Protein AF-A0A832YCU6-F1 (afdb_monomer_lite)

Foldseek 3Di:
DDPLLVVLVVLLVLLVVVVVVVVVVVVVVVVLVVDPVNPDDDDDPQVVVQVCVVVVQVVCCVPPVDHDDPPDGRDDDDQLRQQLVLLVVDDDDPVCSVLSSQCSNCSSVSPSVSSSVSCVVPVVSSVVSSVSSSVRSSCPVPD

Secondary structure (DSSP, 8-state):
--HHHHHHHHHHHTTHHHHHHHHHHHHHHHHHHH-TT--PPPPPHHHHHHHHHHHHHHHHHHHH-PPPPTT----PPPHHHHHHHHHHTS---HHHHHHHHHHHHHHHTT-HHHHHHHHHH-HHHHHHHHHHHHHHHTTSTT-

pLDDT: mean 88.62, std 8.34, range [42.69, 96.31]

Sequence (143 aa):
MSETDEFAEALLAQLSVEINEEKEIDSLSKKIKEDNEFKVEFGDTEKIAQTLLPGLIQKVNDYMGLSVSPDLSIVGLELEELKRFKGKKVFTTKAARQFVDELFYAVSKNDLEKISDSIKKDTTKFLVYSTYVKSYISKISTT

Structure (mmCIF, N/CA/C/O backbone):
data_AF-A0A832YCU6-F1
#
_entry.id   AF-A0A832YCU6-F1
#
loop_
_atom_site.group_PDB
_atom_site.id
_atom_site.type_symbol
_atom_site.label_atom_id
_atom_site.label_alt_id
_atom_site.label_comp_id
_atom_site.label_asym_id
_atom_site.label_entity_id
_atom_site.label_seq_id
_atom_site.pdbx_PDB_ins_code
_atom_site.Cartn_x
_atom_site.Cartn_y
_atom_site.Cartn_z
_atom_site.occupancy
_atom_site.B_iso_or_equiv
_atom_site.auth_seq_id
_atom_site.auth_comp_id
_atom_site.auth_asym_id
_atom_site.auth_atom_id
_atom_site.pdbx_PDB_model_num
ATOM 1 N N . MET A 1 1 ? 23.560 10.643 -13.271 1.00 68.62 1 MET A N 1
ATOM 2 C CA . MET A 1 1 ? 22.148 10.234 -13.225 1.00 68.62 1 MET A CA 1
ATOM 3 C C . MET A 1 1 ? 21.949 9.299 -14.398 1.00 68.62 1 MET A C 1
ATOM 5 O O . MET A 1 1 ? 22.385 9.651 -15.489 1.00 68.62 1 MET A O 1
ATOM 9 N N . SER A 1 2 ? 21.509 8.066 -14.152 1.00 88.50 2 SER A N 1
ATOM 10 C CA . SER A 1 2 ? 21.264 7.101 -15.229 1.00 88.50 2 SER A CA 1
ATOM 11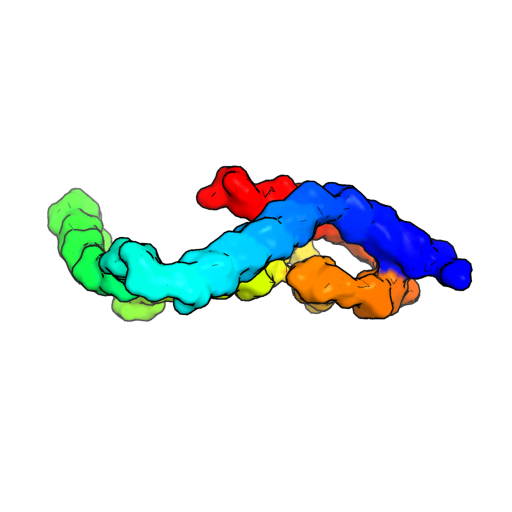 C C . SER A 1 2 ? 19.836 7.245 -15.757 1.00 88.50 2 SER A C 1
ATOM 13 O O . SER A 1 2 ? 18.966 7.729 -15.039 1.00 88.50 2 SER A O 1
ATOM 15 N N . GLU A 1 3 ? 19.576 6.788 -16.983 1.00 90.00 3 GLU A N 1
ATOM 16 C CA . GLU A 1 3 ? 18.228 6.788 -17.577 1.00 90.00 3 GLU A CA 1
ATOM 17 C C . GLU A 1 3 ? 17.205 6.066 -16.675 1.00 90.00 3 GLU A C 1
ATOM 19 O O . GLU A 1 3 ? 16.057 6.485 -16.549 1.00 90.00 3 GLU A O 1
ATOM 24 N N . THR A 1 4 ? 17.625 5.010 -15.969 1.00 92.06 4 THR A N 1
ATOM 25 C CA . THR A 1 4 ? 16.752 4.289 -15.033 1.00 92.06 4 THR A CA 1
ATOM 26 C C . THR A 1 4 ? 16.419 5.103 -13.785 1.00 92.06 4 THR A C 1
ATOM 28 O O . THR A 1 4 ? 15.313 4.975 -13.265 1.00 92.06 4 THR A O 1
ATOM 31 N N . ASP A 1 5 ? 17.329 5.967 -13.329 1.00 92.19 5 ASP A N 1
ATOM 32 C CA . ASP A 1 5 ? 17.056 6.881 -12.215 1.00 92.19 5 ASP A CA 1
ATOM 33 C C . ASP A 1 5 ? 16.058 7.962 -12.646 1.00 92.19 5 ASP A C 1
ATOM 35 O O . ASP A 1 5 ? 15.111 8.239 -11.917 1.00 92.19 5 ASP A O 1
ATOM 39 N N . GLU A 1 6 ? 16.191 8.491 -13.866 1.00 92.38 6 GLU A N 1
ATOM 40 C CA . GLU A 1 6 ? 15.247 9.472 -14.422 1.00 92.38 6 GLU A CA 1
ATOM 41 C C . GLU A 1 6 ? 13.828 8.893 -14.546 1.00 92.38 6 GLU A C 1
ATOM 43 O O . GLU A 1 6 ? 12.846 9.545 -14.185 1.00 92.38 6 GLU A O 1
ATOM 48 N N . PHE A 1 7 ? 13.691 7.638 -14.987 1.00 92.94 7 PHE A N 1
ATOM 49 C CA . PHE A 1 7 ? 12.390 6.961 -15.022 1.00 92.94 7 PHE A CA 1
ATOM 50 C C . PHE A 1 7 ? 11.811 6.695 -13.626 1.00 92.94 7 PHE A C 1
ATOM 52 O O . PHE A 1 7 ? 10.593 6.794 -13.438 1.00 92.94 7 PHE A O 1
ATOM 59 N N . ALA A 1 8 ? 12.656 6.362 -12.648 1.00 93.50 8 ALA A N 1
ATOM 60 C CA . ALA A 1 8 ? 12.231 6.184 -11.263 1.00 93.50 8 ALA A CA 1
ATOM 61 C C . ALA A 1 8 ? 11.726 7.506 -10.661 1.00 93.50 8 ALA A C 1
ATOM 63 O O . ALA A 1 8 ? 10.639 7.546 -10.076 1.00 93.50 8 ALA A O 1
ATOM 64 N N . GLU A 1 9 ? 12.464 8.597 -10.868 1.00 92.81 9 GLU A N 1
ATOM 65 C CA . GLU A 1 9 ? 12.066 9.946 -10.460 1.00 92.81 9 GLU A CA 1
ATOM 66 C C . GLU A 1 9 ? 10.768 10.378 -11.138 1.00 92.81 9 GLU A C 1
ATOM 68 O O . GLU A 1 9 ? 9.861 10.874 -10.469 1.00 92.81 9 GLU A O 1
ATOM 73 N N . ALA A 1 10 ? 10.624 10.129 -12.441 1.00 93.25 10 ALA A N 1
ATOM 74 C CA . ALA A 1 10 ? 9.408 10.451 -13.177 1.00 93.25 10 ALA A CA 1
ATOM 75 C C . ALA A 1 10 ? 8.179 9.709 -12.627 1.00 93.25 10 ALA A C 1
ATOM 77 O O . ALA A 1 10 ? 7.097 10.294 -12.540 1.00 93.25 10 ALA A O 1
ATOM 78 N N . LEU A 1 11 ? 8.324 8.439 -12.2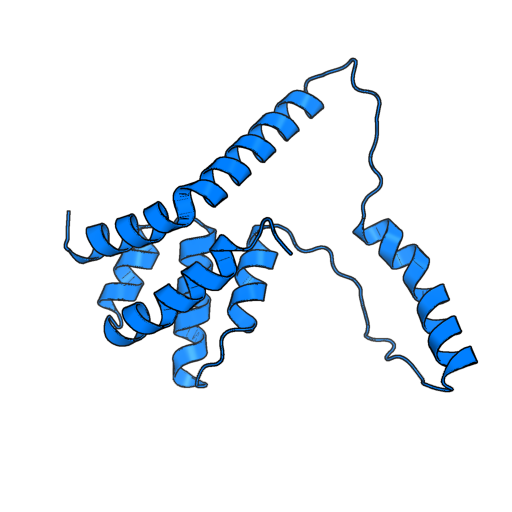26 1.00 92.62 11 LEU A N 1
ATOM 79 C CA . LEU A 1 11 ? 7.238 7.684 -11.596 1.00 92.62 11 LEU A CA 1
ATOM 80 C C . LEU A 1 11 ? 6.832 8.297 -10.248 1.00 92.62 11 LEU A C 1
ATOM 82 O O . LEU A 1 11 ? 5.639 8.459 -9.992 1.00 92.62 11 LEU A O 1
ATOM 86 N N . LEU A 1 12 ? 7.797 8.674 -9.406 1.00 91.38 12 LEU A N 1
ATOM 87 C CA . LEU A 1 12 ? 7.517 9.313 -8.115 1.00 91.38 12 LEU A CA 1
ATOM 88 C C . LEU A 1 12 ? 6.944 10.724 -8.277 1.00 91.38 12 LEU A C 1
ATOM 90 O O . LEU A 1 12 ? 6.028 11.102 -7.551 1.00 91.38 12 LEU A O 1
ATOM 94 N N . ALA A 1 13 ? 7.410 11.490 -9.263 1.00 90.62 13 ALA A N 1
ATOM 95 C CA . ALA A 1 13 ? 6.871 12.810 -9.576 1.00 90.62 13 ALA A CA 1
ATOM 96 C C . ALA A 1 13 ? 5.383 12.743 -9.955 1.00 90.62 13 ALA A C 1
ATOM 98 O O . ALA A 1 13 ? 4.603 13.624 -9.588 1.00 90.62 13 ALA A O 1
ATOM 99 N N . GLN A 1 14 ? 4.959 11.666 -10.622 1.00 88.62 14 GLN A N 1
ATOM 100 C CA . GLN A 1 14 ? 3.547 11.419 -10.930 1.00 88.62 14 GLN A CA 1
ATOM 101 C C . GLN A 1 14 ? 2.687 11.081 -9.703 1.00 88.62 14 GLN A C 1
ATOM 103 O O . GLN A 1 14 ? 1.466 11.101 -9.826 1.00 88.62 14 GLN A O 1
ATOM 108 N N . LEU A 1 15 ? 3.311 10.778 -8.563 1.00 88.25 15 LEU A N 1
ATOM 109 C CA . LEU A 1 15 ? 2.683 10.510 -7.263 1.00 88.25 15 LEU A CA 1
ATOM 110 C C . LEU A 1 15 ? 2.972 11.630 -6.244 1.00 88.25 15 LEU A C 1
ATOM 112 O O . LEU A 1 15 ? 2.796 11.459 -5.039 1.00 88.25 15 LEU A O 1
ATOM 116 N N . SER A 1 16 ? 3.494 12.768 -6.710 1.00 86.19 16 SER A N 1
ATOM 117 C CA . SER A 1 16 ? 3.986 13.838 -5.836 1.00 86.19 16 SER A CA 1
ATOM 118 C C . SER A 1 16 ? 2.892 14.472 -4.984 1.00 86.19 16 SER A C 1
ATOM 120 O O . SER A 1 16 ? 3.175 14.881 -3.860 1.00 86.19 16 SER A O 1
ATOM 122 N N . VAL A 1 17 ? 1.657 14.538 -5.490 1.00 84.56 17 VAL A N 1
ATOM 123 C CA . VAL A 1 17 ? 0.513 15.078 -4.746 1.00 84.56 17 VAL A CA 1
ATOM 124 C C . VAL A 1 17 ? 0.243 14.209 -3.525 1.00 84.56 17 VAL A C 1
ATOM 126 O O . VAL A 1 17 ? 0.272 14.714 -2.409 1.00 84.56 17 VAL A O 1
ATOM 129 N N . GLU A 1 18 ? 0.099 12.900 -3.718 1.00 84.19 18 GLU A N 1
ATOM 130 C CA . GLU A 1 18 ? -0.173 11.954 -2.637 1.00 84.19 18 GLU A CA 1
ATOM 131 C C . GLU A 1 18 ? 0.980 11.918 -1.626 1.00 84.19 18 GLU A C 1
ATOM 133 O O . GLU A 1 18 ? 0.759 11.968 -0.421 1.00 84.19 18 GLU A O 1
ATOM 138 N N . ILE A 1 19 ? 2.230 11.918 -2.100 1.00 82.00 19 ILE A N 1
ATOM 139 C CA . ILE A 1 19 ? 3.409 11.961 -1.221 1.00 82.00 19 ILE A CA 1
ATOM 140 C C . ILE A 1 19 ? 3.443 13.255 -0.389 1.00 82.00 19 ILE A C 1
ATOM 142 O O . ILE A 1 19 ? 3.905 13.244 0.754 1.00 82.00 19 ILE A O 1
ATOM 146 N N . ASN A 1 20 ? 2.997 14.383 -0.946 1.00 85.62 20 ASN A N 1
ATOM 147 C CA . ASN A 1 20 ? 2.933 15.646 -0.215 1.00 85.62 20 ASN A CA 1
ATOM 148 C C . ASN A 1 20 ? 1.808 15.643 0.824 1.00 85.62 20 ASN A C 1
ATOM 150 O O . ASN A 1 20 ? 2.054 16.062 1.954 1.00 85.62 20 ASN A O 1
ATOM 154 N N . GLU A 1 21 ? 0.627 15.124 0.478 1.00 84.06 21 GLU A N 1
ATOM 155 C CA . GLU A 1 21 ? -0.495 14.962 1.413 1.00 84.06 21 GLU A CA 1
ATOM 156 C C . GLU A 1 21 ? -0.091 14.105 2.620 1.00 84.06 21 GLU A C 1
ATOM 158 O O . GLU A 1 21 ? -0.331 14.485 3.764 1.00 84.06 21 GLU A O 1
ATOM 163 N N . GLU A 1 22 ? 0.602 12.988 2.388 1.00 85.38 22 GLU A N 1
ATOM 164 C CA . GLU A 1 22 ? 1.100 12.114 3.457 1.00 85.38 22 GLU A CA 1
ATOM 165 C C . GLU A 1 22 ? 2.033 12.855 4.423 1.00 85.38 22 GLU A C 1
ATOM 167 O O . GLU A 1 22 ? 1.876 12.768 5.642 1.00 85.38 22 GLU A O 1
ATOM 172 N N . LYS A 1 23 ? 2.970 13.648 3.891 1.00 86.31 23 LYS A N 1
ATOM 173 C CA . LYS A 1 23 ? 3.885 14.461 4.710 1.00 86.31 23 LYS A CA 1
ATOM 174 C C . LYS A 1 23 ? 3.151 15.539 5.502 1.00 86.31 23 LYS A C 1
ATOM 176 O O . LYS A 1 23 ? 3.549 15.847 6.628 1.00 86.31 23 LYS A O 1
ATOM 181 N N . GLU A 1 24 ? 2.121 16.142 4.916 1.00 87.69 24 GLU A N 1
ATOM 182 C CA . GLU A 1 24 ? 1.311 17.154 5.587 1.00 87.69 24 GLU A CA 1
ATOM 183 C C . GLU A 1 24 ? 0.518 16.540 6.743 1.00 87.69 24 GLU A C 1
ATOM 185 O O . GLU A 1 24 ? 0.569 17.064 7.858 1.00 87.69 24 GLU A O 1
ATOM 190 N N . ILE A 1 25 ? -0.117 15.386 6.522 1.00 86.75 25 ILE A N 1
ATOM 191 C CA . ILE A 1 25 ? -0.825 14.625 7.560 1.00 86.75 25 ILE A CA 1
ATOM 192 C C . ILE A 1 25 ? 0.128 14.247 8.699 1.00 86.75 25 ILE A C 1
ATOM 194 O O . ILE A 1 25 ? -0.194 14.480 9.865 1.00 86.75 25 ILE A O 1
ATOM 198 N N . ASP A 1 26 ? 1.325 13.743 8.387 1.00 86.69 26 ASP A N 1
ATOM 199 C CA . ASP A 1 26 ? 2.344 13.424 9.393 1.00 86.69 26 ASP A CA 1
ATOM 200 C C . ASP A 1 26 ? 2.765 14.660 10.201 1.00 86.69 26 ASP A C 1
ATOM 202 O O . ASP A 1 26 ? 2.957 14.588 11.420 1.00 86.69 26 ASP A O 1
ATOM 206 N N . SER A 1 27 ? 2.909 15.815 9.543 1.00 90.31 27 SER A N 1
ATOM 207 C CA . SER A 1 27 ? 3.243 17.077 10.209 1.00 90.31 27 SER A CA 1
ATOM 208 C C . SER A 1 27 ? 2.120 17.548 11.132 1.00 90.31 27 SER A C 1
ATOM 210 O O . SER A 1 27 ? 2.385 17.926 12.275 1.00 90.31 27 SER A O 1
ATOM 212 N N . LEU A 1 28 ? 0.873 17.501 10.663 1.00 89.12 28 LEU A N 1
ATOM 213 C CA . LEU A 1 28 ? -0.302 17.874 11.447 1.00 89.12 28 LEU A CA 1
ATOM 214 C C . LEU A 1 28 ? -0.485 16.939 12.646 1.00 89.12 28 LEU A C 1
ATOM 216 O O . LEU A 1 28 ? -0.691 17.415 13.759 1.00 89.12 28 LEU A O 1
ATOM 220 N N . SER A 1 29 ? -0.317 15.629 12.450 1.00 86.19 29 SER A N 1
ATOM 221 C CA . SER A 1 29 ? -0.384 14.632 13.524 1.00 86.19 29 SER A CA 1
ATOM 222 C C . SER A 1 29 ? 0.640 14.911 14.628 1.00 86.19 29 SER A C 1
ATOM 224 O O . SER A 1 29 ? 0.309 14.844 15.812 1.00 86.19 29 SER A O 1
ATOM 226 N N . LYS A 1 30 ? 1.874 15.291 14.266 1.00 89.31 30 LYS A N 1
ATOM 227 C CA . LYS A 1 30 ? 2.903 15.692 15.242 1.00 89.31 30 LYS A CA 1
ATOM 228 C C . LYS A 1 30 ? 2.509 16.953 16.008 1.00 89.31 30 LYS A C 1
ATOM 230 O O . LYS A 1 30 ? 2.569 16.942 17.230 1.00 89.31 30 LYS A O 1
ATOM 235 N N . LYS A 1 31 ? 2.037 17.994 15.312 1.00 90.06 31 LYS A N 1
ATOM 236 C CA . LYS A 1 31 ? 1.596 19.249 15.947 1.00 90.06 31 LYS A CA 1
ATOM 237 C C . LYS A 1 31 ? 0.453 19.030 16.937 1.00 90.06 31 LYS A C 1
ATOM 239 O O . LYS A 1 31 ? 0.486 19.591 18.021 1.00 90.06 31 LYS A O 1
ATOM 244 N N . ILE A 1 32 ? -0.520 18.185 16.590 1.00 87.62 32 ILE A N 1
ATOM 245 C CA . ILE A 1 32 ? -1.635 17.839 17.485 1.00 87.62 32 ILE A CA 1
ATOM 246 C C . ILE A 1 32 ? -1.120 17.144 18.752 1.00 87.62 32 ILE A C 1
ATOM 248 O O . ILE A 1 32 ? -1.587 17.445 19.842 1.00 87.62 32 ILE A O 1
ATOM 252 N N . LYS A 1 33 ? -0.134 16.245 18.633 1.00 85.00 33 LYS A N 1
ATOM 253 C CA . LYS A 1 33 ? 0.468 15.564 19.795 1.00 85.00 33 LYS A CA 1
ATOM 254 C C . LYS A 1 33 ? 1.261 16.503 20.711 1.00 85.00 33 LYS A C 1
ATOM 256 O O . LYS A 1 33 ? 1.449 16.176 21.877 1.00 85.00 33 LYS A O 1
ATOM 261 N N . GLU A 1 34 ? 1.754 17.622 20.186 1.00 88.88 34 GLU A N 1
ATOM 262 C CA . GLU A 1 34 ? 2.499 18.642 20.937 1.00 88.88 34 GLU A CA 1
ATOM 263 C C . GLU A 1 34 ? 1.579 19.699 21.581 1.00 88.88 34 GLU A C 1
ATOM 265 O O . GLU A 1 34 ? 2.010 20.426 22.479 1.00 88.88 34 GLU A O 1
ATOM 270 N N . ASP A 1 35 ? 0.317 19.781 21.149 1.00 88.38 35 ASP A N 1
ATOM 271 C CA . ASP A 1 35 ? -0.674 20.723 21.663 1.00 88.38 35 ASP A CA 1
ATOM 272 C C . ASP A 1 35 ? -1.337 20.201 22.949 1.00 88.38 35 ASP A C 1
ATOM 274 O O . ASP A 1 35 ? -2.252 19.377 22.930 1.00 88.38 35 ASP A O 1
ATOM 278 N N . ASN A 1 36 ? -0.896 20.730 24.091 1.00 81.38 36 ASN A N 1
ATOM 279 C CA . ASN A 1 36 ? -1.433 20.377 25.409 1.00 81.38 36 ASN A CA 1
ATOM 280 C C . ASN A 1 36 ? -2.877 20.869 25.647 1.00 81.38 36 ASN A C 1
ATOM 282 O O . ASN A 1 36 ? -3.516 20.440 26.613 1.00 81.38 36 ASN A O 1
ATOM 286 N N . GLU A 1 37 ? -3.396 21.783 24.820 1.00 88.81 37 GLU A N 1
ATOM 287 C CA . GLU A 1 37 ? -4.788 22.243 24.896 1.00 88.81 37 GLU A CA 1
ATOM 288 C C . GLU A 1 37 ? -5.741 21.331 24.108 1.00 88.81 37 GLU A C 1
ATOM 290 O O . GLU A 1 37 ? -6.954 21.340 24.356 1.00 88.81 37 GLU A O 1
ATOM 295 N N . PHE A 1 38 ? -5.210 20.482 23.221 1.00 84.38 38 PHE A N 1
ATOM 296 C CA . PHE A 1 38 ? -5.987 19.532 22.437 1.00 84.38 38 PHE A CA 1
ATOM 297 C C . PHE A 1 38 ? -6.389 18.305 23.275 1.00 84.38 38 PHE A C 1
ATOM 299 O O . PHE A 1 38 ? -5.619 17.375 23.489 1.00 84.38 38 PHE A O 1
ATOM 306 N N . LYS A 1 39 ? -7.638 18.294 23.756 1.00 83.75 39 LYS A N 1
ATOM 307 C CA . LYS A 1 39 ? -8.188 17.241 24.641 1.00 83.75 39 LYS A CA 1
ATOM 308 C C . LYS A 1 39 ? -9.058 16.200 23.931 1.00 83.75 39 LYS A C 1
ATOM 310 O O . LYS A 1 39 ? -9.690 15.380 24.594 1.00 83.75 39 LYS A O 1
ATOM 315 N N . VAL A 1 40 ? -9.177 16.277 22.607 1.00 82.31 40 VAL A N 1
ATOM 316 C CA . VAL A 1 40 ? -10.025 15.354 21.844 1.00 82.31 40 VAL A CA 1
ATOM 317 C C . VAL A 1 40 ? -9.255 14.062 21.604 1.00 82.31 40 VAL A C 1
ATOM 319 O O . VAL A 1 40 ? -8.244 14.051 20.909 1.00 82.31 40 VAL A O 1
ATOM 322 N N . GLU A 1 41 ? -9.763 12.963 22.148 1.00 77.25 41 GLU A N 1
ATOM 323 C CA . GLU A 1 41 ? -9.255 11.624 21.869 1.00 77.25 41 GLU A CA 1
ATOM 324 C C . GLU A 1 41 ? -10.161 10.939 20.846 1.00 77.25 41 GLU A C 1
ATOM 326 O O . GLU A 1 41 ? -11.378 10.846 21.024 1.00 77.25 41 GLU A O 1
ATOM 331 N N . PHE A 1 42 ? -9.566 10.451 19.760 1.00 80.31 42 PHE A N 1
ATOM 332 C CA . PHE A 1 42 ? -10.265 9.615 18.794 1.00 80.31 42 PHE A CA 1
ATOM 333 C C . PHE A 1 42 ? -10.099 8.151 19.190 1.00 80.31 42 PHE A C 1
ATOM 335 O O . PHE A 1 42 ? -8.992 7.689 19.466 1.00 80.31 42 PHE A O 1
ATOM 342 N N . GLY A 1 43 ? -11.209 7.415 19.215 1.00 79.38 43 GLY A N 1
ATOM 343 C CA . GLY A 1 43 ? -11.172 5.972 19.407 1.00 79.38 43 GLY A CA 1
ATOM 344 C C . GLY A 1 43 ? -10.502 5.277 18.223 1.00 79.38 43 GLY A C 1
ATOM 345 O O . GLY A 1 43 ? -10.667 5.681 17.073 1.00 79.38 43 GLY A O 1
ATOM 346 N N . ASP A 1 44 ? -9.769 4.210 18.515 1.00 86.94 44 ASP A N 1
ATOM 347 C CA . ASP A 1 44 ? -9.152 3.352 17.508 1.00 86.94 44 ASP A CA 1
ATOM 348 C C . ASP A 1 44 ? -10.234 2.675 16.649 1.00 86.94 44 ASP A C 1
ATOM 350 O O . ASP A 1 44 ? -11.092 1.940 17.153 1.00 86.94 44 ASP A O 1
ATOM 354 N N . THR A 1 45 ? -10.203 2.937 15.343 1.00 86.94 45 THR A N 1
ATOM 355 C CA . THR A 1 45 ? -11.191 2.430 14.385 1.00 86.94 45 THR A CA 1
ATOM 356 C C . THR A 1 45 ? -11.224 0.909 14.304 1.00 86.94 45 THR A C 1
ATOM 358 O O . THR A 1 45 ? -12.308 0.343 14.159 1.00 86.94 45 THR A O 1
ATOM 361 N N . GLU A 1 46 ? -10.078 0.235 14.425 1.00 90.25 46 GLU A N 1
ATOM 362 C CA . GLU A 1 46 ? -10.020 -1.226 14.406 1.00 90.25 46 GLU A CA 1
ATOM 363 C C . GLU A 1 46 ? -10.694 -1.799 15.654 1.00 90.25 46 GLU A C 1
ATOM 365 O O . GLU A 1 46 ? -11.549 -2.678 15.538 1.00 90.25 46 GLU A O 1
ATOM 370 N N . LYS A 1 47 ? -10.412 -1.244 16.840 1.00 90.12 47 LYS A N 1
ATOM 371 C CA . LYS A 1 47 ? -11.061 -1.677 18.093 1.00 90.12 47 LYS A CA 1
ATOM 372 C C . LYS A 1 47 ? -12.572 -1.469 18.064 1.00 90.12 47 LYS A C 1
ATOM 374 O O . LYS A 1 47 ? -13.334 -2.337 18.502 1.00 90.12 47 LYS A O 1
ATOM 379 N N . ILE A 1 48 ? -13.022 -0.330 17.534 1.00 91.06 48 ILE A N 1
ATOM 380 C CA . ILE A 1 48 ? -14.453 -0.050 17.364 1.00 91.06 48 ILE A CA 1
ATOM 381 C C . ILE A 1 48 ? -15.075 -1.098 16.432 1.00 91.06 48 ILE A C 1
ATOM 383 O O . ILE A 1 48 ? -16.092 -1.700 16.774 1.00 91.06 48 ILE A O 1
ATOM 387 N N . ALA A 1 49 ? -14.449 -1.372 15.287 1.00 91.94 49 ALA A N 1
ATOM 388 C CA . ALA A 1 49 ? -14.950 -2.343 14.322 1.00 91.94 49 ALA A CA 1
ATOM 389 C C . ALA A 1 49 ? -14.985 -3.775 14.887 1.00 91.94 49 ALA A C 1
ATOM 391 O O . ALA A 1 49 ? -15.980 -4.481 14.711 1.00 91.94 49 ALA A O 1
ATOM 392 N N . GLN A 1 50 ? -13.956 -4.185 15.632 1.00 92.19 50 GLN A N 1
ATOM 393 C CA . GLN A 1 50 ? -13.903 -5.480 16.320 1.00 92.19 50 GLN A CA 1
ATOM 394 C C . GLN A 1 50 ? -15.022 -5.630 17.358 1.00 92.19 50 GLN A C 1
ATOM 396 O O . GLN A 1 50 ? -15.603 -6.706 17.481 1.00 92.19 50 GLN A O 1
ATOM 401 N N . THR A 1 51 ? -15.391 -4.549 18.050 1.00 92.69 51 THR A N 1
ATOM 402 C CA . THR A 1 51 ? -16.516 -4.553 19.001 1.00 92.69 51 THR A CA 1
ATOM 403 C C . THR A 1 51 ? -17.863 -4.748 18.294 1.00 92.69 51 THR A C 1
ATOM 405 O O . THR A 1 51 ? -18.774 -5.373 18.836 1.00 92.69 51 THR A O 1
ATOM 408 N N . LEU A 1 52 ? -17.999 -4.242 17.065 1.00 93.31 52 LEU A N 1
ATOM 409 C CA . LEU A 1 52 ? -19.225 -4.339 16.267 1.00 93.31 52 LEU A CA 1
ATOM 410 C C . LEU A 1 52 ? -19.355 -5.670 15.504 1.00 93.31 52 LEU A C 1
ATOM 412 O O . LEU A 1 52 ? -20.475 -6.084 15.185 1.00 93.31 52 LEU A O 1
ATOM 416 N N . LEU A 1 53 ? -18.238 -6.346 15.215 1.00 92.94 53 LEU A N 1
ATOM 417 C CA . LEU A 1 53 ? -18.187 -7.550 14.380 1.00 92.94 53 LEU A CA 1
ATOM 418 C C . LEU A 1 53 ? -19.104 -8.693 14.867 1.00 92.94 53 LEU A C 1
ATOM 420 O O . LEU A 1 53 ? -19.860 -9.205 14.039 1.00 92.94 53 LEU A O 1
ATOM 424 N N . PRO A 1 54 ? -19.142 -9.078 16.161 1.00 92.62 54 PRO A N 1
ATOM 425 C CA . PRO A 1 54 ? -20.032 -10.148 16.622 1.00 92.62 54 PRO A CA 1
ATOM 426 C C . PRO A 1 54 ? -21.512 -9.847 16.357 1.00 92.62 54 PRO A C 1
ATOM 428 O O . PRO A 1 54 ? -22.262 -10.719 15.922 1.00 92.62 54 PRO A O 1
ATOM 431 N N . GLY A 1 55 ? -21.926 -8.590 16.550 1.00 94.56 55 GLY A N 1
ATOM 432 C CA . GLY A 1 55 ? -23.297 -8.158 16.278 1.00 94.56 55 GLY A CA 1
ATOM 433 C C . GLY A 1 55 ? -23.649 -8.197 14.788 1.00 94.56 55 GLY A C 1
ATOM 434 O O . GLY A 1 55 ? -24.785 -8.506 14.429 1.00 94.56 55 GLY A O 1
ATOM 435 N N . LEU A 1 56 ? -22.681 -7.921 13.908 1.00 93.25 56 LEU A N 1
ATOM 436 C CA . LEU A 1 56 ? -22.850 -8.063 12.459 1.00 93.25 56 LEU A CA 1
ATOM 437 C C . LEU A 1 56 ? -22.955 -9.532 12.041 1.00 93.25 56 LEU A C 1
ATOM 439 O O . LEU A 1 56 ? -23.842 -9.867 11.259 1.00 93.25 56 LEU A O 1
ATOM 443 N N . ILE A 1 57 ? -22.104 -10.405 12.590 1.00 93.75 57 ILE A N 1
ATOM 444 C CA . ILE A 1 57 ? -22.157 -11.854 12.345 1.00 93.75 57 ILE A CA 1
ATOM 445 C C . ILE A 1 57 ? -23.527 -12.409 12.744 1.00 93.75 57 ILE A C 1
ATOM 447 O O . ILE A 1 57 ? -24.144 -13.124 11.954 1.00 93.75 57 ILE A O 1
ATOM 451 N N . GLN A 1 58 ? -24.031 -12.021 13.921 1.00 94.12 58 GLN A N 1
ATOM 452 C CA . GLN A 1 58 ? -25.351 -12.443 14.385 1.00 94.12 58 GLN A CA 1
ATOM 453 C C . GLN A 1 58 ? -26.453 -12.000 13.419 1.00 94.12 58 GLN A C 1
ATOM 455 O O . GLN A 1 58 ? -27.259 -12.820 12.996 1.00 94.12 58 GLN A O 1
ATOM 460 N N . LYS A 1 59 ? -26.442 -10.734 12.978 1.00 95.44 59 LYS A N 1
ATOM 461 C CA . LYS A 1 59 ? -27.420 -10.237 11.997 1.00 95.44 59 LYS A CA 1
ATOM 462 C C . LYS A 1 59 ? -27.364 -11.009 10.678 1.00 95.44 59 LYS A C 1
ATOM 464 O O . LYS A 1 59 ? -28.409 -11.338 10.131 1.00 95.44 59 LYS A O 1
ATOM 469 N N . VAL A 1 60 ? -26.175 -11.304 10.151 1.00 94.56 60 VAL A N 1
ATOM 470 C CA . VAL A 1 60 ? -26.046 -12.100 8.916 1.00 94.56 60 VAL A CA 1
ATOM 471 C C . VAL A 1 60 ? -26.674 -13.483 9.098 1.00 94.56 60 VAL A C 1
ATOM 473 O O . VAL A 1 60 ? -27.375 -13.954 8.202 1.00 94.56 60 VAL A O 1
ATOM 476 N N . ASN A 1 61 ? -26.480 -14.105 10.261 1.00 94.31 61 ASN A N 1
ATOM 477 C CA . ASN A 1 61 ? -27.104 -15.383 10.573 1.00 94.31 61 ASN A CA 1
ATOM 478 C C . ASN A 1 61 ? -28.633 -15.266 10.676 1.00 94.31 61 ASN A C 1
ATOM 480 O O . ASN A 1 61 ? -29.337 -16.008 9.998 1.00 94.31 61 ASN A O 1
ATOM 484 N N . ASP A 1 62 ? -29.138 -14.290 11.431 1.00 96.00 62 ASP A N 1
ATOM 485 C CA . ASP A 1 62 ? -30.574 -14.102 11.669 1.00 96.00 62 ASP A CA 1
ATOM 486 C C . ASP A 1 62 ? -31.348 -13.784 10.379 1.00 96.00 62 ASP A C 1
ATOM 488 O O . ASP A 1 62 ? -32.444 -14.298 10.164 1.00 96.00 62 ASP A O 1
ATOM 492 N N . TYR A 1 63 ? -30.786 -12.934 9.510 1.00 96.19 63 TYR A N 1
ATOM 493 C CA . TYR A 1 63 ? -31.459 -12.483 8.287 1.00 96.19 63 TYR A CA 1
ATOM 494 C C . TYR A 1 63 ? -31.274 -13.434 7.102 1.00 96.19 63 TYR A C 1
ATOM 496 O O . TYR A 1 63 ? -32.196 -13.588 6.303 1.00 96.19 63 TYR A O 1
ATOM 504 N N . MET A 1 64 ? -30.088 -14.032 6.949 1.00 95.00 64 MET A N 1
ATOM 505 C CA . MET A 1 64 ? -29.732 -14.808 5.751 1.00 95.00 64 MET A CA 1
ATOM 506 C C . MET A 1 64 ? -29.592 -16.311 6.021 1.00 95.00 64 MET A C 1
ATOM 508 O O . MET A 1 64 ? -29.457 -17.080 5.072 1.00 95.00 64 MET A O 1
ATOM 512 N N . GLY A 1 65 ? -29.570 -16.746 7.285 1.00 93.69 65 GLY A N 1
ATOM 513 C CA . GLY A 1 65 ? -29.295 -18.137 7.665 1.00 93.69 65 GLY A CA 1
ATOM 514 C C . GLY A 1 65 ? -27.863 -18.591 7.362 1.00 93.69 65 GLY A C 1
ATOM 515 O O . GLY A 1 65 ? -27.588 -19.789 7.336 1.00 93.69 65 GLY A O 1
ATOM 516 N N . LEU A 1 66 ? -26.947 -17.655 7.086 1.00 93.88 66 LEU A N 1
ATOM 517 C CA . LEU A 1 66 ? -25.571 -17.959 6.699 1.00 93.88 66 LEU A CA 1
ATOM 518 C C . LEU A 1 66 ? -24.657 -18.013 7.928 1.00 93.88 66 LEU A C 1
ATOM 520 O O . LEU A 1 66 ? -24.706 -17.148 8.805 1.00 93.88 66 LEU A O 1
ATOM 524 N N . SER A 1 67 ? -23.781 -19.015 7.979 1.00 89.88 67 SER A N 1
ATOM 525 C CA . SER A 1 67 ? -22.682 -19.073 8.945 1.00 89.88 67 SER A CA 1
ATOM 526 C C . SER A 1 67 ? -21.492 -18.270 8.423 1.00 89.88 67 SER A C 1
ATOM 528 O O . SER A 1 67 ? -20.988 -18.548 7.333 1.00 89.88 67 SER A O 1
ATOM 530 N N . VAL A 1 68 ? -21.022 -17.298 9.202 1.00 90.00 68 VAL A N 1
ATOM 531 C CA . VAL A 1 68 ? -19.788 -16.560 8.900 1.00 90.00 68 VAL A CA 1
ATOM 532 C C . VAL A 1 68 ? -18.591 -17.353 9.425 1.00 90.00 68 VAL A C 1
ATOM 534 O O . VAL A 1 68 ? -18.675 -17.963 10.490 1.00 90.00 68 VAL A O 1
ATOM 537 N N . SER A 1 69 ? -17.489 -17.365 8.670 1.00 90.38 69 SER A N 1
ATOM 538 C CA . SER A 1 69 ? -16.265 -18.058 9.085 1.00 90.38 69 SER A CA 1
ATOM 539 C C . SER A 1 69 ? -15.746 -17.502 10.420 1.00 90.38 69 SER A C 1
ATOM 541 O O . SER A 1 69 ? -15.649 -16.278 10.546 1.00 90.38 69 SER A O 1
ATOM 543 N N . PRO A 1 70 ? -15.359 -18.359 11.383 1.00 85.62 70 PRO A N 1
ATOM 544 C CA . PRO A 1 70 ? -14.736 -17.914 12.630 1.00 85.62 70 PRO A CA 1
ATOM 545 C C . PRO A 1 70 ? -13.356 -17.277 12.405 1.00 85.62 70 PRO A C 1
ATOM 547 O O . PRO A 1 70 ? -12.893 -16.521 13.251 1.00 85.62 70 PRO A O 1
ATOM 550 N N . ASP A 1 71 ? -12.728 -17.538 11.255 1.00 89.06 71 ASP A N 1
ATOM 551 C CA . ASP A 1 71 ? -11.422 -16.979 10.890 1.00 89.06 71 ASP A CA 1
ATOM 552 C C . ASP A 1 71 ? -11.522 -15.550 10.328 1.00 89.06 71 ASP A C 1
ATOM 554 O O . ASP A 1 71 ? -10.508 -14.940 9.986 1.00 89.06 71 ASP A O 1
ATOM 558 N N . LEU A 1 72 ? -12.739 -15.009 10.177 1.00 89.69 72 LEU A N 1
ATOM 559 C CA . LEU A 1 72 ? -12.935 -13.644 9.704 1.00 89.69 72 LEU A CA 1
ATOM 560 C C . LEU A 1 72 ? -12.495 -12.650 10.785 1.00 89.69 72 LEU A C 1
ATOM 562 O O . LEU A 1 72 ? -13.104 -12.564 11.849 1.00 89.69 72 LEU A O 1
ATOM 566 N N . SER A 1 73 ? -11.487 -11.843 10.471 1.00 86.94 73 SER A N 1
ATOM 567 C CA . SER A 1 73 ? -11.008 -10.763 11.329 1.00 86.94 73 SER A CA 1
ATOM 568 C C . SER A 1 73 ? -11.023 -9.420 10.602 1.00 86.94 73 SER A C 1
ATOM 570 O O . SER A 1 73 ? -10.979 -9.343 9.372 1.00 86.94 73 SER A O 1
ATOM 572 N N . ILE A 1 74 ? -11.106 -8.348 11.387 1.00 89.00 74 ILE A N 1
ATOM 573 C CA . ILE A 1 74 ? -10.908 -6.978 10.917 1.00 89.00 74 ILE A CA 1
ATOM 574 C C . ILE A 1 74 ? -9.510 -6.567 11.358 1.00 89.00 74 ILE A C 1
ATOM 576 O O . ILE A 1 74 ? -9.203 -6.671 12.544 1.00 89.00 74 ILE A O 1
ATOM 580 N N . VAL A 1 75 ? -8.701 -6.127 10.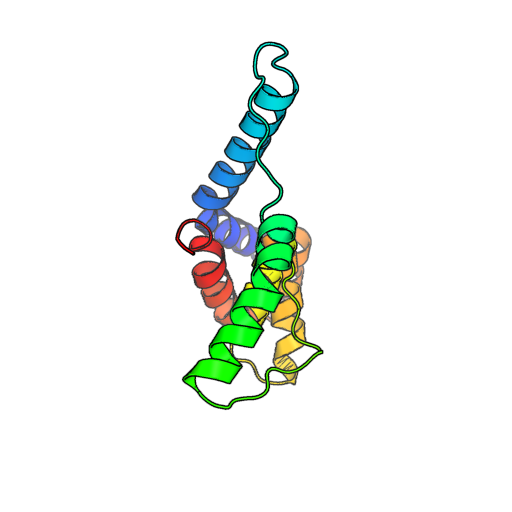397 1.00 85.94 75 VAL A N 1
ATOM 581 C CA . VAL A 1 75 ? -7.323 -5.677 10.606 1.00 85.94 75 VAL A CA 1
ATOM 582 C C . VAL A 1 75 ? -7.211 -4.246 10.100 1.00 85.94 75 VAL A C 1
ATOM 584 O O . VAL A 1 75 ? -7.556 -3.972 8.945 1.00 85.94 75 VAL A O 1
ATOM 587 N N . GLY A 1 76 ? -6.747 -3.339 10.954 1.00 84.44 76 GLY A N 1
ATOM 588 C CA . GLY A 1 76 ? -6.327 -2.003 10.564 1.00 84.44 76 GLY A CA 1
ATOM 589 C C . GLY A 1 76 ? -4.967 -2.101 9.889 1.00 84.44 76 GLY A C 1
ATOM 590 O O . GLY A 1 76 ? -4.016 -2.609 10.473 1.00 84.44 76 GLY A O 1
ATOM 591 N N . LEU A 1 77 ? -4.881 -1.663 8.635 1.00 85.56 77 LEU A N 1
ATOM 592 C CA . LEU A 1 77 ? -3.608 -1.608 7.924 1.00 85.56 77 LEU A CA 1
ATOM 593 C C . LEU A 1 77 ? -3.033 -0.206 8.040 1.00 85.56 77 LEU A C 1
ATOM 595 O O . LEU A 1 77 ? -3.709 0.774 7.718 1.00 85.56 77 LEU A O 1
ATOM 599 N N . GLU A 1 78 ? -1.760 -0.132 8.407 1.00 84.75 78 GLU A N 1
ATOM 600 C CA . GLU A 1 78 ? -0.994 1.099 8.271 1.00 84.75 78 GLU A CA 1
ATOM 601 C C . GLU A 1 78 ? -0.885 1.498 6.793 1.00 84.75 78 GLU A C 1
ATOM 603 O O . GLU A 1 78 ? -1.011 0.671 5.883 1.00 84.75 78 GLU A O 1
ATOM 608 N N . LEU A 1 79 ? -0.618 2.776 6.527 1.00 81.75 79 LEU A N 1
ATOM 609 C CA . LEU A 1 79 ? -0.606 3.329 5.168 1.00 81.75 79 LEU A CA 1
ATOM 610 C C . LEU A 1 79 ? 0.307 2.549 4.203 1.00 81.75 79 LEU A C 1
ATOM 612 O O . LEU A 1 79 ? -0.049 2.288 3.051 1.00 81.75 79 LEU A O 1
ATOM 616 N N . GLU A 1 80 ? 1.484 2.149 4.674 1.00 83.50 80 GLU A N 1
ATOM 617 C CA . GLU A 1 80 ? 2.423 1.332 3.907 1.00 83.50 80 GLU A CA 1
ATOM 618 C C . GLU A 1 80 ? 1.846 -0.045 3.556 1.00 83.50 80 GLU A C 1
ATOM 620 O O . GLU A 1 80 ? 1.931 -0.504 2.412 1.00 83.50 80 GLU A O 1
ATOM 625 N N . GLU A 1 81 ? 1.225 -0.706 4.530 1.00 84.69 81 GLU A N 1
ATOM 626 C CA . GLU A 1 81 ? 0.620 -2.018 4.340 1.00 84.69 81 GLU A CA 1
ATOM 627 C C . GLU A 1 81 ? -0.593 -1.934 3.415 1.00 84.69 81 GLU A C 1
ATOM 629 O O . GLU A 1 81 ? -0.769 -2.798 2.554 1.00 84.69 81 GLU A O 1
ATOM 634 N N . LEU A 1 82 ? -1.374 -0.856 3.508 1.00 86.12 82 LEU A N 1
ATOM 635 C CA . LEU A 1 82 ? -2.481 -0.565 2.604 1.00 86.12 82 LEU A CA 1
ATOM 636 C C . LEU A 1 82 ? -1.991 -0.395 1.158 1.00 86.12 82 LEU A C 1
ATOM 638 O O . LEU A 1 82 ? -2.554 -1.001 0.239 1.00 86.12 82 LEU A O 1
ATOM 642 N N . LYS A 1 83 ? -0.915 0.374 0.939 1.00 85.88 83 LYS A N 1
ATOM 643 C CA . LYS A 1 83 ? -0.270 0.521 -0.381 1.00 85.88 83 LYS A CA 1
ATOM 644 C C . LYS A 1 83 ? 0.171 -0.830 -0.939 1.00 85.88 83 LYS A C 1
ATOM 646 O O . LYS A 1 83 ? -0.121 -1.156 -2.094 1.00 85.88 83 LYS A O 1
ATOM 651 N N . ARG A 1 84 ? 0.809 -1.658 -0.108 1.00 85.31 84 ARG A N 1
ATOM 652 C CA . ARG A 1 84 ? 1.228 -3.017 -0.478 1.00 85.31 84 ARG A CA 1
ATOM 653 C C . ARG A 1 84 ? 0.034 -3.921 -0.794 1.00 85.31 84 ARG A C 1
ATOM 655 O O . ARG A 1 84 ? 0.063 -4.658 -1.781 1.00 85.31 84 ARG A O 1
ATOM 662 N N . PHE A 1 85 ? -1.031 -3.845 -0.002 1.00 87.19 85 PHE A N 1
ATOM 6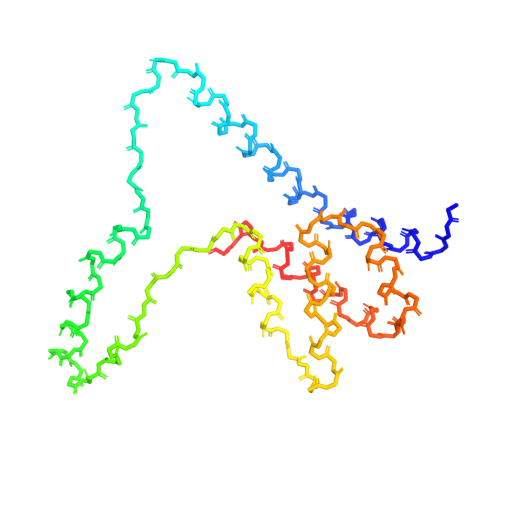63 C CA . PHE A 1 85 ? -2.262 -4.604 -0.208 1.00 87.19 85 PHE A CA 1
ATOM 664 C C . PHE A 1 85 ? -2.943 -4.227 -1.527 1.00 87.19 85 PHE A C 1
ATOM 666 O O . PHE A 1 85 ? -3.379 -5.109 -2.269 1.00 87.19 85 PHE A O 1
ATOM 673 N N . LYS A 1 86 ? -2.952 -2.941 -1.904 1.00 86.56 86 LYS A N 1
ATOM 674 C CA . LYS A 1 86 ? -3.436 -2.512 -3.227 1.00 86.56 86 LYS A CA 1
ATOM 675 C C . LYS A 1 86 ? -2.652 -3.168 -4.371 1.00 86.56 86 LYS A C 1
ATOM 677 O O . LYS A 1 86 ? -3.261 -3.566 -5.362 1.00 86.56 86 LYS A O 1
ATOM 682 N N . GLY A 1 87 ? -1.352 -3.413 -4.202 1.00 88.19 87 GLY A N 1
ATOM 683 C CA . GLY A 1 87 ? -0.539 -4.182 -5.154 1.00 88.19 87 GLY A CA 1
ATOM 684 C C . GLY A 1 87 ? -1.019 -5.621 -5.385 1.00 88.19 87 GLY A C 1
ATOM 685 O O . GLY A 1 87 ? -0.827 -6.174 -6.474 1.00 88.19 87 GLY A O 1
ATOM 686 N N . LYS A 1 88 ? -1.712 -6.235 -4.416 1.00 89.38 88 LYS A N 1
ATOM 687 C CA . LYS A 1 88 ? -2.309 -7.573 -4.573 1.00 89.38 88 LYS A CA 1
ATOM 688 C C . LYS A 1 88 ? -3.513 -7.589 -5.513 1.00 89.38 88 LYS A C 1
ATOM 690 O O . LYS A 1 88 ? -3.801 -8.641 -6.074 1.00 89.38 88 LYS A O 1
ATOM 695 N N . LYS A 1 89 ? -4.160 -6.441 -5.750 1.00 89.06 89 LYS A N 1
ATOM 696 C CA . LYS A 1 89 ? -5.264 -6.312 -6.720 1.00 89.06 89 LYS A CA 1
ATOM 697 C C . LYS A 1 89 ? -4.789 -6.352 -8.174 1.00 89.06 89 LYS A C 1
ATOM 699 O O . LYS A 1 89 ? -5.597 -6.585 -9.067 1.00 89.06 89 LYS A O 1
ATOM 704 N N . VAL A 1 90 ? -3.493 -6.142 -8.420 1.00 90.69 90 VAL A N 1
ATOM 705 C CA . VAL A 1 90 ? -2.922 -6.214 -9.769 1.00 90.69 90 VAL A CA 1
ATOM 706 C C . VAL A 1 90 ? -2.984 -7.652 -10.269 1.00 90.69 90 VAL A C 1
ATOM 708 O O . VAL A 1 90 ? -2.381 -8.558 -9.682 1.00 90.69 90 VAL A O 1
ATOM 711 N N . PHE A 1 91 ? -3.693 -7.851 -11.379 1.00 89.25 91 PHE A N 1
ATOM 712 C CA . PHE A 1 91 ? -3.747 -9.138 -12.054 1.00 89.25 91 PHE A CA 1
ATOM 713 C C . PHE A 1 91 ? -2.390 -9.439 -12.694 1.00 89.25 91 PHE A C 1
ATOM 715 O O . PHE A 1 91 ? -1.868 -8.652 -13.481 1.00 89.25 91 PHE A O 1
ATOM 722 N N . THR A 1 92 ? -1.789 -10.567 -12.323 1.00 90.75 92 THR A N 1
ATOM 723 C CA . THR A 1 92 ? -0.431 -10.938 -12.739 1.00 90.75 92 THR A CA 1
ATOM 724 C C . THR A 1 92 ? -0.338 -12.436 -12.968 1.00 90.75 92 THR A C 1
ATOM 726 O O . THR A 1 92 ? -1.065 -13.225 -12.363 1.00 90.75 92 THR A O 1
ATOM 729 N N . THR A 1 93 ? 0.602 -12.851 -13.815 1.00 91.62 93 THR A N 1
ATOM 730 C CA . THR A 1 93 ? 1.024 -14.254 -13.853 1.00 91.62 93 THR A CA 1
ATOM 731 C C . THR A 1 93 ? 1.804 -14.596 -12.580 1.00 91.62 93 THR A C 1
ATOM 733 O O . THR A 1 93 ? 2.411 -13.721 -11.956 1.00 91.62 93 THR A O 1
ATOM 736 N N . LYS A 1 94 ? 1.873 -15.886 -12.218 1.00 90.00 94 LYS A N 1
ATOM 737 C CA . LYS A 1 94 ? 2.678 -16.342 -11.066 1.00 90.00 94 LYS A CA 1
ATOM 738 C C . LYS A 1 94 ? 4.140 -15.877 -11.154 1.00 90.00 94 LYS A C 1
ATOM 740 O O . LYS A 1 94 ? 4.714 -15.491 -10.145 1.00 90.00 94 LYS A O 1
ATOM 745 N N . ALA A 1 95 ? 4.705 -15.846 -12.364 1.00 89.06 95 ALA A N 1
ATOM 746 C CA . ALA A 1 95 ? 6.076 -15.403 -12.617 1.00 89.06 95 ALA A CA 1
ATOM 747 C C . ALA A 1 95 ? 6.283 -13.883 -12.459 1.00 89.06 95 ALA A C 1
ATOM 749 O O . ALA A 1 95 ? 7.399 -13.441 -12.200 1.00 89.06 95 ALA A O 1
ATOM 750 N N . ALA A 1 96 ? 5.233 -13.070 -12.620 1.00 92.88 96 ALA A N 1
ATOM 751 C CA . ALA A 1 96 ? 5.308 -11.615 -12.477 1.00 92.88 96 ALA A CA 1
ATOM 752 C C . ALA A 1 96 ? 4.917 -11.119 -11.075 1.00 92.88 96 ALA A C 1
ATOM 754 O O . ALA A 1 96 ? 5.247 -9.989 -10.722 1.00 92.88 96 ALA A O 1
ATOM 755 N N . ARG A 1 97 ? 4.251 -11.949 -10.260 1.00 94.38 97 ARG A N 1
ATOM 756 C CA . ARG A 1 97 ? 3.748 -11.570 -8.930 1.00 94.38 97 ARG A CA 1
ATOM 757 C C . ARG A 1 97 ? 4.828 -10.978 -8.025 1.00 94.38 97 ARG A C 1
ATOM 759 O O . ARG A 1 97 ? 4.587 -9.945 -7.407 1.00 94.38 97 ARG A O 1
ATOM 766 N N . GLN A 1 98 ? 6.000 -11.613 -7.976 1.00 94.19 98 GLN A N 1
ATOM 767 C CA . GLN A 1 98 ? 7.117 -11.143 -7.157 1.00 94.19 98 GLN A CA 1
ATOM 768 C C . GLN A 1 98 ? 7.609 -9.767 -7.619 1.00 94.19 98 GLN A C 1
ATOM 770 O O . GLN A 1 98 ? 7.785 -8.880 -6.794 1.00 94.19 98 GLN A O 1
ATOM 775 N N . PHE A 1 99 ? 7.753 -9.565 -8.932 1.00 95.50 99 PHE A N 1
ATOM 776 C CA . PHE A 1 99 ? 8.163 -8.276 -9.492 1.00 95.50 99 PHE A CA 1
ATOM 777 C C . PHE A 1 99 ? 7.189 -7.156 -9.107 1.00 95.50 99 PHE A C 1
ATOM 779 O O . PHE A 1 99 ? 7.609 -6.081 -8.695 1.00 95.50 99 PHE A O 1
ATOM 786 N N . VAL A 1 100 ? 5.880 -7.411 -9.203 1.00 94.62 100 VAL A N 1
ATOM 787 C CA . VAL A 1 100 ? 4.868 -6.410 -8.836 1.00 94.62 100 VAL A CA 1
ATOM 788 C C . VAL A 1 100 ? 4.880 -6.123 -7.340 1.00 94.62 100 VAL A C 1
ATOM 790 O O . VAL A 1 100 ? 4.782 -4.964 -6.954 1.00 94.62 100 VAL A O 1
ATOM 793 N N . ASP A 1 101 ? 5.022 -7.146 -6.496 1.00 93.00 101 ASP A N 1
ATOM 794 C CA . ASP A 1 101 ? 5.124 -6.948 -5.047 1.00 93.00 101 ASP A CA 1
ATOM 795 C C . ASP A 1 101 ? 6.346 -6.096 -4.671 1.00 93.00 101 ASP A C 1
ATOM 797 O O . ASP A 1 101 ? 6.217 -5.174 -3.868 1.00 93.00 101 ASP A O 1
ATOM 801 N N . GLU A 1 102 ? 7.505 -6.370 -5.278 1.00 94.44 102 GLU A N 1
ATOM 802 C CA . GLU A 1 102 ? 8.745 -5.610 -5.074 1.00 94.44 102 GLU A CA 1
ATOM 803 C C . GLU A 1 102 ? 8.603 -4.158 -5.553 1.00 94.44 102 GLU A C 1
ATOM 805 O O . GLU A 1 102 ? 8.954 -3.238 -4.816 1.00 94.44 102 GLU A O 1
ATOM 810 N N . LEU A 1 103 ? 8.022 -3.938 -6.739 1.00 95.00 103 LEU A N 1
ATOM 811 C CA . LEU A 1 103 ? 7.832 -2.597 -7.294 1.00 95.00 103 LEU A CA 1
ATOM 812 C C . LEU A 1 103 ? 6.853 -1.760 -6.457 1.00 95.00 103 LEU A C 1
ATOM 814 O O . LEU A 1 103 ? 7.146 -0.610 -6.138 1.00 95.00 103 LEU A O 1
ATOM 818 N N . PHE A 1 104 ? 5.704 -2.326 -6.067 1.00 93.19 104 PHE A N 1
ATOM 819 C CA . PHE A 1 104 ? 4.746 -1.634 -5.195 1.00 93.19 104 PHE A CA 1
ATOM 820 C C . PHE A 1 104 ? 5.368 -1.293 -3.844 1.00 93.19 104 PHE A C 1
ATOM 822 O O . PHE A 1 104 ? 5.137 -0.204 -3.324 1.00 93.19 104 PHE A O 1
ATOM 829 N N . TYR A 1 105 ? 6.167 -2.206 -3.288 1.00 91.50 105 TYR A N 1
ATOM 830 C CA . TYR A 1 105 ? 6.862 -1.967 -2.033 1.00 91.50 105 TYR A CA 1
ATOM 831 C C . TYR A 1 105 ? 7.892 -0.839 -2.161 1.00 91.50 105 TYR A C 1
ATOM 833 O O . TYR A 1 105 ? 7.869 0.095 -1.360 1.00 91.50 105 TYR A O 1
ATOM 841 N N . ALA A 1 106 ? 8.732 -0.865 -3.199 1.00 93.75 106 ALA A N 1
ATOM 842 C CA . ALA A 1 106 ? 9.723 0.179 -3.450 1.00 93.75 106 ALA A CA 1
ATOM 843 C C . ALA A 1 106 ? 9.067 1.563 -3.596 1.00 93.75 106 ALA A C 1
ATOM 845 O O . ALA A 1 106 ? 9.477 2.520 -2.942 1.00 93.75 106 ALA A O 1
ATOM 846 N N . VAL A 1 107 ? 7.975 1.653 -4.360 1.00 91.25 107 VAL A N 1
ATOM 847 C CA . VAL A 1 107 ? 7.234 2.909 -4.539 1.00 91.25 107 VAL A CA 1
ATOM 848 C C . VAL A 1 107 ? 6.537 3.348 -3.253 1.00 91.25 107 VAL A C 1
ATOM 850 O O . VAL A 1 107 ? 6.564 4.529 -2.927 1.00 91.25 107 VAL A O 1
ATOM 853 N N . SER A 1 108 ? 5.987 2.421 -2.460 1.00 86.44 108 SER A N 1
ATOM 854 C CA . SER A 1 108 ? 5.369 2.759 -1.167 1.00 86.44 108 SER A CA 1
ATOM 855 C C . SER A 1 108 ? 6.341 3.407 -0.176 1.00 86.44 108 SER A C 1
ATOM 857 O O . SER A 1 108 ? 5.915 4.193 0.668 1.00 86.44 108 SER A O 1
ATOM 859 N N . LYS A 1 109 ? 7.637 3.106 -0.318 1.00 88.69 109 LYS A N 1
ATOM 860 C CA . LYS A 1 109 ? 8.738 3.642 0.489 1.00 88.69 109 LYS A CA 1
ATOM 861 C C . LYS A 1 109 ? 9.434 4.848 -0.140 1.00 88.69 109 LYS A C 1
ATOM 863 O O . LYS A 1 109 ? 10.350 5.381 0.479 1.00 88.69 109 LYS A O 1
ATOM 868 N N . ASN A 1 110 ? 9.035 5.266 -1.343 1.00 88.88 110 ASN A N 1
ATOM 869 C CA . ASN A 1 110 ? 9.772 6.240 -2.153 1.00 88.88 110 ASN A CA 1
ATOM 870 C C . ASN A 1 110 ? 11.252 5.836 -2.367 1.00 88.88 110 ASN A C 1
ATOM 872 O O . ASN A 1 110 ? 12.142 6.684 -2.391 1.00 88.88 110 ASN A O 1
ATOM 876 N N . ASP A 1 111 ? 11.521 4.532 -2.492 1.00 93.31 111 ASP A N 1
ATOM 877 C CA . ASP A 1 111 ? 12.866 3.959 -2.620 1.00 93.31 111 ASP A CA 1
ATOM 878 C C . ASP A 1 111 ? 13.329 4.010 -4.084 1.00 93.31 111 ASP A C 1
ATOM 880 O O . ASP A 1 111 ? 13.109 3.083 -4.867 1.00 93.31 111 ASP A O 1
ATOM 884 N N . LEU A 1 112 ? 13.930 5.140 -4.462 1.00 93.81 112 LEU A N 1
ATOM 885 C CA . LEU A 1 112 ? 14.370 5.426 -5.830 1.00 93.81 112 LEU A CA 1
ATOM 886 C C . LEU A 1 112 ? 15.358 4.375 -6.351 1.00 93.81 112 LEU A C 1
ATOM 888 O O . LEU A 1 112 ? 15.232 3.934 -7.492 1.00 93.81 112 LEU A O 1
ATOM 892 N N . GLU A 1 113 ? 16.286 3.921 -5.505 1.00 95.19 113 GLU A N 1
ATOM 893 C CA . GLU A 1 113 ? 17.286 2.913 -5.866 1.00 95.19 113 GLU A CA 1
ATOM 894 C C . GLU A 1 113 ? 16.614 1.586 -6.235 1.00 95.19 113 GLU A C 1
ATOM 896 O O . GLU A 1 113 ? 16.843 1.058 -7.324 1.00 95.19 113 GLU A O 1
ATOM 901 N N . LYS A 1 114 ? 15.683 1.092 -5.407 1.00 95.94 114 LYS A N 1
ATOM 902 C CA . LYS A 1 114 ? 14.958 -0.152 -5.719 1.00 95.94 114 LYS A CA 1
ATOM 903 C C . LYS A 1 114 ? 14.020 -0.033 -6.917 1.00 95.94 114 LYS A C 1
ATOM 905 O O . LYS A 1 114 ? 13.783 -1.030 -7.608 1.00 95.94 114 LYS A O 1
ATOM 910 N N . ILE A 1 115 ? 13.472 1.153 -7.183 1.00 96.31 115 ILE A N 1
ATOM 911 C CA . ILE A 1 115 ? 12.690 1.395 -8.403 1.00 96.31 115 ILE A CA 1
ATOM 912 C C . ILE A 1 115 ? 13.617 1.327 -9.624 1.00 96.31 115 ILE A C 1
ATOM 914 O O . ILE A 1 115 ? 13.315 0.596 -10.568 1.00 96.31 115 ILE A O 1
ATOM 918 N N . SER A 1 116 ? 14.769 2.004 -9.575 1.00 96.00 116 SER A N 1
ATOM 919 C CA . SER A 1 116 ? 15.809 1.968 -10.614 1.00 96.00 116 SER A CA 1
ATOM 920 C C . SER A 1 116 ? 16.280 0.534 -10.883 1.00 96.00 116 SER A C 1
ATOM 922 O O . SER A 1 116 ? 16.314 0.082 -12.029 1.00 96.00 116 SER A O 1
ATOM 924 N N . ASP A 1 117 ? 16.522 -0.253 -9.836 1.00 96.25 117 ASP A N 1
ATOM 925 C CA . ASP A 1 117 ? 16.911 -1.659 -9.966 1.00 96.25 117 ASP A CA 1
ATOM 926 C C . ASP A 1 117 ? 15.801 -2.541 -10.546 1.00 96.25 117 ASP A C 1
ATOM 928 O O . ASP A 1 117 ? 16.077 -3.456 -11.324 1.00 96.25 117 ASP A O 1
ATOM 932 N N . SER A 1 118 ? 14.535 -2.239 -10.249 1.00 95.81 118 SER A N 1
ATOM 933 C CA . SER A 1 118 ? 13.3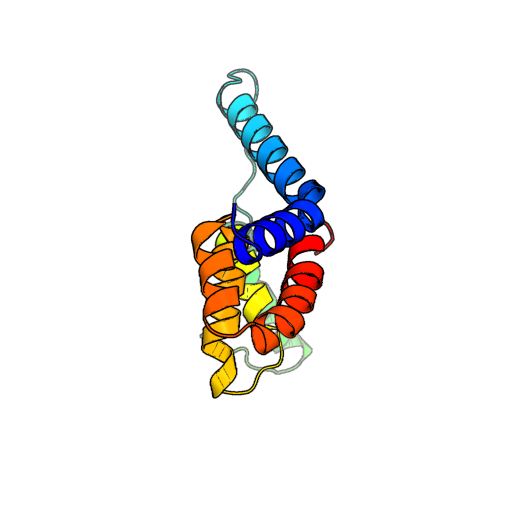95 -2.920 -10.874 1.00 95.81 118 SER A CA 1
ATOM 934 C C . SER A 1 118 ? 13.337 -2.657 -12.385 1.00 95.81 118 SER A C 1
ATOM 936 O O . SER A 1 118 ? 13.037 -3.575 -13.152 1.00 95.81 118 SER A O 1
ATOM 938 N N . ILE A 1 119 ? 13.680 -1.441 -12.828 1.00 95.88 119 ILE A N 1
ATOM 939 C CA . ILE A 1 119 ? 13.765 -1.083 -14.254 1.00 95.88 119 ILE A CA 1
ATOM 940 C C . ILE A 1 119 ? 14.892 -1.860 -14.940 1.00 95.88 119 ILE A C 1
ATOM 942 O O . ILE A 1 119 ? 14.681 -2.407 -16.025 1.00 95.88 119 ILE A O 1
ATOM 946 N N . LYS A 1 120 ? 16.066 -1.952 -14.297 1.00 95.69 120 LYS A N 1
ATOM 947 C CA . LYS A 1 120 ? 17.223 -2.712 -14.806 1.00 95.69 120 LYS A CA 1
ATOM 948 C C . LYS A 1 120 ? 16.934 -4.211 -14.878 1.00 95.69 120 LYS A C 1
ATOM 950 O O . LYS A 1 120 ? 17.371 -4.878 -15.811 1.00 95.69 120 LYS A O 1
ATOM 955 N N . LYS A 1 121 ? 16.198 -4.743 -13.897 1.00 95.31 121 LYS A N 1
ATOM 956 C CA . LYS A 1 121 ? 15.827 -6.162 -13.813 1.00 95.31 121 LYS A CA 1
ATOM 957 C C . LYS A 1 121 ? 14.918 -6.582 -14.963 1.00 95.31 121 LYS A C 1
ATOM 959 O O . LYS A 1 121 ? 15.124 -7.650 -15.533 1.00 95.31 121 LYS A O 1
ATOM 964 N N . ASP A 1 122 ? 13.894 -5.785 -15.266 1.00 95.94 122 ASP A N 1
ATOM 965 C CA . ASP A 1 122 ? 12.963 -6.062 -16.362 1.00 95.94 122 ASP A CA 1
ATOM 966 C C . ASP A 1 122 ? 12.196 -4.793 -16.763 1.00 95.94 122 ASP A C 1
ATOM 968 O O . ASP A 1 122 ? 11.136 -4.470 -16.217 1.00 95.94 122 ASP A O 1
ATOM 972 N N . THR A 1 123 ? 12.731 -4.071 -17.747 1.00 95.00 123 THR A N 1
ATOM 973 C CA . THR A 1 123 ? 12.152 -2.808 -18.223 1.00 95.00 123 THR A CA 1
ATOM 974 C C . THR A 1 123 ? 10.747 -3.003 -18.790 1.00 95.00 123 THR A C 1
ATOM 976 O O . THR A 1 123 ? 9.866 -2.182 -18.550 1.00 95.00 123 THR A O 1
ATOM 979 N N . THR A 1 124 ? 10.481 -4.107 -19.495 1.00 94.12 124 THR A N 1
ATOM 980 C CA . THR A 1 124 ? 9.152 -4.369 -20.064 1.00 94.12 124 THR A CA 1
ATOM 981 C C . THR A 1 124 ? 8.114 -4.568 -18.964 1.00 94.12 124 THR A C 1
ATOM 983 O O . THR A 1 124 ? 7.046 -3.953 -19.010 1.00 94.12 124 THR A O 1
ATOM 986 N N . LYS A 1 125 ? 8.422 -5.372 -17.937 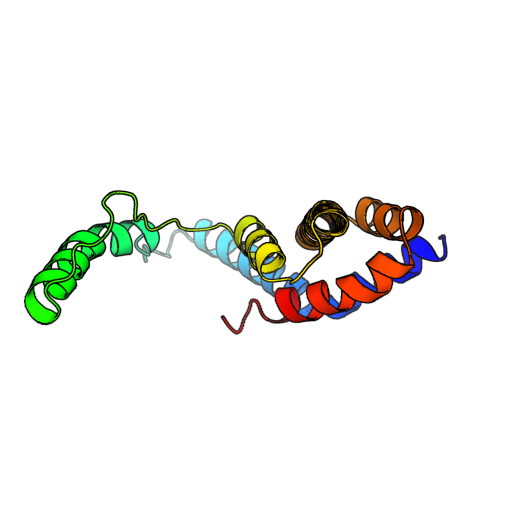1.00 95.25 125 LYS A N 1
ATOM 987 C CA . LYS A 1 125 ? 7.533 -5.508 -16.776 1.00 95.25 125 LYS A CA 1
ATOM 988 C C . LYS A 1 125 ? 7.376 -4.189 -16.035 1.00 95.25 125 LYS A C 1
ATOM 990 O O . LYS A 1 125 ? 6.258 -3.874 -15.633 1.00 95.25 125 LYS A O 1
ATOM 995 N N . PHE A 1 126 ? 8.445 -3.411 -15.876 1.00 96.06 126 PHE A N 1
ATOM 996 C CA . PHE A 1 126 ? 8.358 -2.097 -15.246 1.00 96.06 126 PHE A CA 1
ATOM 997 C C . PHE A 1 126 ? 7.388 -1.174 -15.991 1.00 96.06 126 PHE A C 1
ATOM 999 O O . PHE A 1 126 ? 6.480 -0.623 -15.372 1.00 96.06 126 PHE A O 1
ATOM 1006 N N . LEU A 1 127 ? 7.523 -1.037 -17.311 1.00 93.94 127 LEU A N 1
ATOM 1007 C CA . LEU A 1 127 ? 6.671 -0.154 -18.113 1.00 93.94 127 LEU A CA 1
ATOM 1008 C C . LEU A 1 127 ? 5.191 -0.543 -18.023 1.00 93.94 127 LEU A C 1
ATOM 1010 O O . LEU A 1 127 ? 4.328 0.326 -17.962 1.00 93.94 127 LEU A O 1
ATOM 1014 N N . VAL A 1 128 ? 4.887 -1.840 -17.942 1.00 93.88 128 VAL A N 1
ATOM 1015 C CA . VAL A 1 128 ? 3.511 -2.308 -17.738 1.00 93.88 128 VAL A CA 1
ATOM 1016 C C . VAL A 1 128 ? 3.049 -2.023 -16.310 1.00 93.88 128 VAL A C 1
ATOM 1018 O O . VAL A 1 128 ? 2.017 -1.386 -16.105 1.00 93.88 128 VAL A O 1
ATOM 1021 N N . TYR A 1 129 ? 3.789 -2.483 -15.303 1.00 94.88 129 TYR A N 1
ATOM 1022 C CA . TYR A 1 129 ? 3.309 -2.482 -13.921 1.00 94.88 129 TYR A CA 1
ATOM 1023 C C . TYR A 1 129 ? 3.413 -1.130 -13.216 1.00 94.88 129 TYR A C 1
ATOM 1025 O O . TYR A 1 129 ? 2.619 -0.874 -12.313 1.00 94.88 129 TYR A O 1
ATOM 1033 N N . SER A 1 130 ? 4.279 -0.224 -13.671 1.00 93.50 130 SER A N 1
ATOM 1034 C CA . SER A 1 130 ? 4.318 1.170 -13.205 1.00 93.50 130 SER A CA 1
ATOM 1035 C C . SER A 1 130 ? 2.996 1.906 -13.454 1.00 93.50 130 SER A C 1
ATOM 1037 O O . SER A 1 130 ? 2.575 2.706 -12.622 1.00 93.50 130 SER A O 1
ATOM 1039 N N . THR A 1 131 ? 2.267 1.579 -14.529 1.00 91.94 131 THR A N 1
ATOM 1040 C CA . THR A 1 131 ? 0.932 2.156 -14.779 1.00 91.94 131 THR A CA 1
ATOM 1041 C C . THR A 1 131 ? -0.090 1.725 -13.725 1.00 91.94 131 THR A C 1
ATOM 1043 O O . THR A 1 131 ? -0.900 2.536 -13.269 1.00 91.94 131 THR A O 1
ATOM 1046 N N . TYR A 1 132 ? -0.016 0.469 -13.273 1.00 92.25 132 TYR A N 1
ATOM 1047 C CA . TYR A 1 132 ? -0.856 -0.046 -12.195 1.00 92.25 132 TYR A CA 1
ATOM 1048 C C . TYR A 1 132 ? -0.470 0.564 -10.851 1.00 92.25 132 TYR A C 1
ATOM 1050 O O . TYR A 1 132 ? -1.354 0.994 -10.115 1.00 92.25 132 TYR A O 1
ATOM 1058 N N . VAL A 1 133 ? 0.830 0.633 -10.546 1.00 91.50 133 VAL A N 1
ATOM 1059 C CA . VAL A 1 133 ? 1.352 1.331 -9.361 1.00 91.50 133 VAL A CA 1
ATOM 1060 C C . VAL A 1 133 ? 0.766 2.730 -9.300 1.00 91.50 133 VAL A C 1
ATOM 1062 O O . VAL A 1 133 ? 0.118 3.067 -8.313 1.00 91.50 133 VAL A O 1
ATOM 1065 N N . LYS A 1 134 ? 0.912 3.499 -10.386 1.00 89.25 134 LYS A N 1
ATOM 1066 C CA . LYS A 1 134 ? 0.346 4.837 -10.496 1.00 89.25 134 LYS A CA 1
ATOM 1067 C C . LYS A 1 134 ? -1.145 4.819 -10.188 1.00 89.25 134 LYS A C 1
ATOM 1069 O O . LYS A 1 134 ? -1.568 5.466 -9.246 1.00 89.25 134 LYS A O 1
ATOM 1074 N N . SER A 1 135 ? -1.938 4.034 -10.918 1.00 87.12 135 SER A N 1
ATOM 1075 C CA . SER A 1 135 ? -3.397 4.049 -10.761 1.00 87.12 135 SER A CA 1
ATOM 1076 C C . SER A 1 135 ? -3.887 3.623 -9.373 1.00 87.12 135 SER A C 1
ATOM 1078 O O . SER A 1 135 ? -4.990 4.017 -8.989 1.00 87.12 135 SER A O 1
ATOM 1080 N N . TYR A 1 136 ? -3.163 2.754 -8.668 1.00 87.50 136 TYR A N 1
ATOM 1081 C CA . TYR A 1 136 ? -3.597 2.245 -7.368 1.00 87.50 136 TYR A CA 1
ATOM 1082 C C . TYR A 1 136 ? -3.077 3.084 -6.199 1.00 87.50 136 TYR A C 1
ATOM 1084 O O . TYR A 1 136 ? -3.802 3.243 -5.213 1.00 87.50 136 TYR A O 1
ATOM 1092 N N . ILE A 1 137 ? -1.863 3.629 -6.307 1.00 83.88 137 ILE A N 1
ATOM 1093 C CA . ILE A 1 137 ? -1.264 4.493 -5.283 1.00 83.88 137 ILE A CA 1
ATOM 1094 C C . ILE A 1 137 ? -1.790 5.929 -5.411 1.00 83.88 137 ILE A C 1
ATOM 1096 O O . ILE A 1 137 ? -2.146 6.514 -4.397 1.00 83.88 137 ILE A O 1
ATOM 1100 N N . SER A 1 138 ? -2.009 6.450 -6.624 1.00 76.00 138 SER A N 1
ATOM 1101 C CA . SER A 1 138 ? -2.565 7.801 -6.839 1.00 76.00 138 SER A CA 1
ATOM 1102 C C . SER A 1 138 ? -4.048 7.951 -6.450 1.00 76.00 138 SER A C 1
ATOM 1104 O O . SER A 1 138 ? -4.696 8.953 -6.728 1.00 76.00 138 SER A O 1
ATOM 1106 N N . LYS A 1 139 ? -4.669 6.894 -5.923 1.00 68.25 139 LYS A N 1
ATOM 1107 C CA . LYS A 1 139 ? -6.081 6.873 -5.510 1.00 68.25 139 LYS A CA 1
ATOM 1108 C C . LYS A 1 139 ? -6.218 6.475 -4.047 1.00 68.25 139 LYS A C 1
ATOM 1110 O O . LYS A 1 139 ? -7.186 5.821 -3.667 1.00 68.25 139 LYS A O 1
ATOM 1115 N N . ILE A 1 140 ? -5.212 6.760 -3.224 1.00 63.12 140 ILE A N 1
ATOM 1116 C CA . ILE A 1 140 ? -5.289 6.488 -1.784 1.00 63.12 140 ILE A CA 1
ATOM 1117 C C . ILE A 1 140 ? -6.282 7.433 -1.109 1.00 63.12 140 ILE A C 1
ATOM 1119 O O . ILE A 1 140 ? -7.105 6.943 -0.352 1.00 63.12 140 ILE A O 1
ATOM 1123 N N . SER A 1 141 ? -6.316 8.711 -1.489 1.00 49.00 141 SER A N 1
ATOM 1124 C CA . SER A 1 141 ? -7.236 9.713 -0.926 1.00 49.00 141 SER A CA 1
ATOM 1125 C C . SER A 1 141 ? -8.723 9.508 -1.266 1.00 49.00 141 SER A C 1
ATOM 1127 O O . SER A 1 141 ? -9.579 10.152 -0.670 1.00 49.00 141 SER A O 1
ATOM 1129 N N . THR A 1 142 ? -9.059 8.620 -2.211 1.00 44.81 142 THR A N 1
ATOM 1130 C CA . THR A 1 142 ? -10.443 8.387 -2.686 1.00 44.81 142 THR A CA 1
ATOM 1131 C C . THR A 1 142 ? -11.017 7.015 -2.311 1.00 44.81 142 THR A C 1
ATOM 1133 O O . THR A 1 142 ? -12.090 6.662 -2.799 1.00 44.81 142 THR A O 1
ATOM 1136 N N . THR A 1 143 ? -10.311 6.221 -1.493 1.00 42.69 143 THR A N 1
ATOM 1137 C CA . THR A 1 143 ? -10.797 4.918 -0.987 1.00 42.69 143 THR A CA 1
ATOM 1138 C C . THR A 1 143 ? -11.158 5.027 0.482 1.00 42.69 143 THR A C 1
ATOM 1140 O O . THR A 1 143 ? -12.205 4.460 0.854 1.00 42.69 143 THR A O 1
#

Radius of gyration: 19.9 Å; chains: 1; bounding box: 54×41×46 Å